Protein AF-A0A6A5YBT0-F1 (afdb_monomer_lite)

Sequence (169 aa):
MEYIDGEILGVVSWSERTSEQQHWIIQHATQTLYCIGKMQGHSPGPVGSDLVVYHFDTSLRKDKAGRLWIIDGTWAGFFLPGFETASLLHICVDDSKFDIVQCILCELHYQWALPLRVHVLAGALRLIIPMREKTKGDEFTARTARVNMFSKAFSLLLLYGMKELGRGT

Foldseek 3Di:
DDDFAFDFPLVDFPVRDDPVRLVVLLVQVLVVQVVQQPDWDPCQDPPDRAWTKDQQPFTWGQGPVRHIDGDDSVVIGTDHPCVNVLSLLPQDPPHSCVVSSVSNNVVNCVVVVPDPLSVVLSVLVVVVPPPPDDDPDPPVVVVVVVVVVSVVSVVVSVVVVVVVVVVPD

Radius of gyration: 17.54 Å; chains: 1; bounding box: 56×39×43 Å

pLDDT: mean 71.19, std 17.25, range [39.53, 95.38]

Structure (mmCIF, N/CA/C/O backbone):
data_AF-A0A6A5YBT0-F1
#
_entry.id   AF-A0A6A5YBT0-F1
#
loop_
_atom_site.group_PDB
_atom_site.id
_atom_site.type_symbol
_atom_site.label_atom_id
_atom_site.label_alt_id
_atom_site.label_comp_id
_atom_site.label_asym_id
_atom_site.label_entity_id
_atom_site.label_seq_id
_atom_site.pdbx_PDB_ins_code
_atom_site.Cartn_x
_atom_site.Cartn_y
_atom_site.Cartn_z
_atom_site.occupancy
_atom_site.B_iso_or_equiv
_atom_site.auth_seq_id
_atom_site.auth_comp_id
_atom_site.auth_asym_id
_atom_site.auth_atom_id
_atom_site.pdbx_PDB_model_num
ATOM 1 N N . MET A 1 1 ? -16.955 1.804 -15.326 1.00 77.81 1 MET A N 1
ATOM 2 C CA . MET A 1 1 ? -16.586 1.129 -14.064 1.00 77.81 1 MET A CA 1
ATOM 3 C C . MET A 1 1 ? -17.836 0.981 -13.227 1.00 77.81 1 MET A C 1
ATOM 5 O O . MET A 1 1 ? -18.652 1.897 -13.239 1.00 77.81 1 MET A O 1
ATOM 9 N N . GLU A 1 2 ? -17.987 -0.143 -12.534 1.00 86.31 2 GLU A N 1
ATOM 10 C CA . GLU A 1 2 ? -19.004 -0.279 -11.490 1.00 86.31 2 GLU A CA 1
ATOM 11 C C . GLU A 1 2 ? -18.613 0.568 -10.276 1.00 86.31 2 GLU A C 1
ATOM 13 O O . GLU A 1 2 ? -17.431 0.705 -9.951 1.00 86.31 2 GLU A O 1
ATOM 18 N N . TYR A 1 3 ? -19.602 1.173 -9.624 1.00 89.12 3 TYR A N 1
ATOM 19 C CA . TYR A 1 3 ? -19.376 1.937 -8.405 1.00 89.12 3 TYR A CA 1
ATOM 20 C C . TYR A 1 3 ? -19.156 0.982 -7.228 1.00 89.12 3 TYR A C 1
ATOM 22 O O . TYR A 1 3 ? -20.015 0.155 -6.928 1.00 89.12 3 TYR A O 1
ATOM 30 N N . ILE A 1 4 ? -18.023 1.120 -6.539 1.00 89.56 4 ILE A N 1
ATOM 31 C CA . ILE A 1 4 ? -17.727 0.351 -5.328 1.00 89.56 4 ILE A CA 1
ATOM 32 C C . ILE A 1 4 ? -18.260 1.132 -4.130 1.00 89.56 4 ILE A C 1
ATOM 34 O O . ILE A 1 4 ? -17.640 2.099 -3.690 1.00 89.56 4 ILE A O 1
ATOM 38 N N . ASP A 1 5 ? -19.402 0.723 -3.591 1.00 92.50 5 ASP A N 1
ATOM 39 C CA . ASP A 1 5 ? -19.973 1.315 -2.380 1.00 92.50 5 ASP A CA 1
ATOM 40 C C . ASP A 1 5 ? -19.194 0.878 -1.125 1.00 92.50 5 ASP A C 1
ATOM 42 O O . ASP A 1 5 ? -18.911 -0.309 -0.950 1.00 92.50 5 ASP A O 1
ATOM 46 N N . GLY A 1 6 ? -18.815 1.822 -0.257 1.00 90.31 6 GLY A N 1
ATOM 47 C CA . GLY A 1 6 ? -17.967 1.530 0.902 1.00 90.31 6 GLY A CA 1
ATOM 48 C C . GLY A 1 6 ? -17.327 2.737 1.590 1.00 90.31 6 GLY A C 1
ATOM 49 O O . GLY A 1 6 ? -17.419 3.872 1.122 1.00 90.31 6 GLY A O 1
ATOM 50 N N . GLU A 1 7 ? -16.636 2.464 2.696 1.00 90.19 7 GLU A N 1
ATOM 51 C CA . GLU A 1 7 ? -15.871 3.441 3.478 1.00 90.19 7 GLU A CA 1
ATOM 52 C C . GLU A 1 7 ? -14.483 3.643 2.859 1.00 90.19 7 GLU A C 1
ATOM 54 O O . GLU A 1 7 ? -13.736 2.685 2.640 1.00 90.19 7 GLU A O 1
ATOM 59 N N . ILE A 1 8 ? -14.110 4.897 2.600 1.00 88.81 8 ILE A N 1
ATOM 60 C CA . ILE A 1 8 ? -12.727 5.248 2.264 1.00 88.81 8 ILE A CA 1
ATOM 61 C C . ILE A 1 8 ? -11.906 5.187 3.551 1.00 88.81 8 ILE A C 1
ATOM 63 O O . ILE A 1 8 ? -12.188 5.915 4.501 1.00 88.81 8 ILE A O 1
ATOM 67 N N . LEU A 1 9 ? -10.855 4.366 3.575 1.00 85.00 9 LEU A N 1
ATOM 68 C CA . LEU A 1 9 ? -10.091 4.136 4.802 1.00 85.00 9 LEU A CA 1
ATOM 69 C C . LEU A 1 9 ? -9.348 5.380 5.310 1.00 85.00 9 LEU A C 1
ATOM 71 O O . LEU A 1 9 ? -9.021 5.431 6.490 1.00 85.00 9 LEU A O 1
ATOM 75 N N . GLY A 1 10 ? -9.128 6.383 4.456 1.00 81.56 10 GLY A N 1
ATOM 76 C CA . GLY A 1 10 ? -8.543 7.673 4.837 1.00 81.56 10 GLY A CA 1
ATOM 77 C C . GLY A 1 10 ? -9.484 8.625 5.588 1.00 81.56 10 GLY A C 1
ATOM 78 O O . GLY A 1 10 ? -9.039 9.699 5.974 1.00 81.56 10 GLY A O 1
ATOM 79 N N . VAL A 1 11 ? -10.765 8.275 5.775 1.00 85.44 11 VAL A N 1
ATOM 80 C CA . VAL A 1 11 ? -11.732 9.115 6.516 1.00 85.44 11 VAL A CA 1
ATOM 81 C C . VAL A 1 11 ? -11.576 8.962 8.030 1.00 85.44 11 VAL A C 1
ATOM 83 O O . VAL A 1 11 ? -11.708 9.942 8.753 1.00 85.44 11 VAL A O 1
ATOM 86 N N . VAL A 1 12 ? -11.285 7.748 8.504 1.00 85.94 12 VAL A N 1
ATOM 87 C CA . VAL A 1 12 ? -11.017 7.465 9.923 1.00 85.94 12 VAL A CA 1
ATOM 88 C C . VAL A 1 12 ? -9.511 7.457 10.138 1.00 85.94 12 VAL A C 1
ATOM 90 O O . VAL A 1 12 ? -8.791 6.770 9.404 1.00 85.94 12 VAL A O 1
ATOM 93 N N . SER A 1 13 ? -9.040 8.197 11.144 1.00 89.81 13 SER A N 1
ATOM 94 C CA . SER A 1 13 ? -7.611 8.282 11.451 1.00 89.81 13 SER A CA 1
ATOM 95 C C . SER A 1 13 ? -7.040 6.898 11.758 1.00 89.81 13 SER A C 1
ATOM 97 O O . SER A 1 13 ? -7.695 6.060 12.381 1.00 89.81 13 SER A O 1
ATOM 99 N N . TRP A 1 14 ? -5.788 6.651 11.368 1.00 90.56 14 TRP A N 1
ATOM 100 C CA . TRP A 1 14 ? -5.115 5.384 11.659 1.00 90.56 14 TRP A CA 1
ATOM 101 C C . TRP A 1 14 ? -5.071 5.076 13.163 1.00 90.56 14 TRP A C 1
ATOM 103 O O . TRP A 1 14 ? -5.288 3.931 13.564 1.00 90.56 14 TRP A O 1
ATOM 113 N N . SER A 1 15 ? -4.872 6.106 13.992 1.00 90.69 15 SER A N 1
ATOM 114 C CA . SER A 1 15 ? -4.825 6.011 15.458 1.00 90.69 15 SER A CA 1
ATOM 115 C C . SER A 1 15 ? -6.160 5.649 16.115 1.00 90.69 15 SER A C 1
ATOM 117 O O . SER A 1 15 ? -6.169 5.180 17.249 1.00 90.69 15 SER A O 1
ATOM 119 N N . GLU A 1 16 ? -7.281 5.850 15.420 1.00 92.94 16 GLU A N 1
ATOM 120 C CA . GLU A 1 16 ? -8.628 5.551 15.924 1.00 92.94 16 GLU A CA 1
ATOM 121 C C . GLU A 1 16 ? -9.057 4.108 15.621 1.00 92.94 16 GLU A C 1
ATOM 123 O O . GLU A 1 16 ? -10.083 3.638 16.114 1.00 92.94 16 GLU A O 1
ATOM 128 N N . ARG A 1 17 ? -8.282 3.386 14.802 1.00 92.62 17 ARG A N 1
ATOM 129 C CA . ARG A 1 17 ? -8.578 2.005 14.413 1.00 92.62 17 ARG A CA 1
ATOM 130 C C . ARG A 1 17 ? -8.109 1.026 15.483 1.00 92.62 17 ARG A C 1
ATOM 132 O O . ARG A 1 17 ? -7.045 1.189 16.077 1.00 92.62 17 ARG A O 1
ATOM 139 N N . THR A 1 18 ? -8.877 -0.041 15.693 1.00 95.38 18 THR A N 1
ATOM 140 C CA . THR A 1 18 ? -8.463 -1.121 16.601 1.00 95.38 18 THR A CA 1
ATOM 141 C C . THR A 1 18 ? -7.259 -1.869 16.026 1.00 95.38 18 THR A C 1
ATOM 143 O O . THR A 1 18 ? -7.079 -1.925 14.808 1.00 95.38 18 THR A O 1
ATOM 146 N N . SER A 1 19 ? -6.454 -2.510 16.877 1.00 94.44 19 SER A N 1
ATOM 147 C CA . SER A 1 19 ? -5.306 -3.307 16.414 1.00 94.44 19 SER A CA 1
ATOM 148 C C . SER A 1 19 ? -5.714 -4.419 15.440 1.00 94.44 19 SER A C 1
ATOM 150 O O . SER A 1 19 ? -4.988 -4.702 14.492 1.00 94.44 19 SER A O 1
ATOM 152 N N . GLU A 1 20 ? -6.899 -5.007 15.622 1.00 94.94 20 GLU A N 1
ATOM 153 C CA . GLU A 1 20 ? -7.460 -5.999 14.698 1.00 94.94 20 GLU A CA 1
ATOM 154 C C . GLU A 1 20 ? -7.760 -5.390 13.321 1.00 94.94 20 GLU A C 1
ATOM 156 O O . GLU A 1 20 ? -7.378 -5.950 12.294 1.00 94.94 20 GLU A O 1
ATOM 161 N N . GLN A 1 21 ? -8.385 -4.207 13.282 1.00 91.69 21 GLN A N 1
ATOM 162 C CA . GLN A 1 21 ? -8.649 -3.496 12.030 1.00 91.69 21 GLN A CA 1
ATOM 163 C C . GLN A 1 21 ? -7.350 -3.103 11.326 1.00 91.69 21 GLN A C 1
ATOM 165 O O . GLN A 1 21 ? -7.231 -3.300 10.119 1.00 91.69 21 GLN A O 1
ATOM 170 N N . GLN A 1 22 ? -6.380 -2.567 12.070 1.00 93.81 22 GLN A N 1
ATOM 171 C CA . GLN A 1 22 ? -5.072 -2.200 11.533 1.00 93.81 22 GLN A CA 1
ATOM 172 C C . GLN A 1 22 ? -4.376 -3.417 10.917 1.00 93.81 22 GLN A C 1
ATOM 174 O O . GLN A 1 22 ? -3.968 -3.369 9.757 1.00 93.81 22 GLN A O 1
ATOM 179 N N . HIS A 1 23 ? -4.312 -4.530 11.652 1.00 93.44 23 HIS A N 1
ATOM 180 C CA . HIS A 1 23 ? -3.707 -5.772 11.180 1.00 93.44 23 HIS A CA 1
ATOM 181 C C . HIS A 1 23 ? -4.389 -6.300 9.912 1.00 93.44 23 HIS A C 1
ATOM 183 O O . HIS A 1 23 ? -3.716 -6.607 8.927 1.00 93.44 23 HIS A O 1
ATOM 189 N N . TRP A 1 24 ? -5.725 -6.330 9.899 1.00 94.12 24 TRP A N 1
ATOM 190 C CA . TRP A 1 24 ? -6.501 -6.764 8.739 1.00 94.12 24 TRP A CA 1
ATOM 191 C C . TRP A 1 24 ? -6.219 -5.903 7.499 1.00 94.12 24 TRP A C 1
ATOM 193 O O . TRP A 1 24 ? -6.001 -6.449 6.414 1.00 94.12 24 TRP A O 1
ATOM 203 N N . ILE A 1 25 ? -6.172 -4.572 7.657 1.00 92.00 25 ILE A N 1
ATOM 204 C CA . ILE A 1 25 ? -5.864 -3.631 6.569 1.00 92.00 25 ILE A CA 1
ATOM 205 C C . ILE A 1 25 ? -4.453 -3.877 6.032 1.00 92.00 25 ILE A C 1
ATOM 207 O O . ILE A 1 25 ? -4.289 -3.982 4.818 1.00 92.00 25 ILE A O 1
ATOM 211 N N . ILE A 1 26 ? -3.453 -3.995 6.914 1.00 91.75 26 ILE A N 1
ATOM 212 C CA . ILE A 1 26 ? -2.053 -4.227 6.528 1.00 91.75 26 ILE A CA 1
ATOM 213 C C . ILE A 1 26 ? -1.944 -5.510 5.708 1.00 91.75 26 ILE A C 1
ATOM 215 O O . ILE A 1 26 ? -1.408 -5.478 4.605 1.00 91.75 26 ILE A O 1
ATOM 219 N N . GLN A 1 27 ? -2.501 -6.620 6.196 1.00 92.88 27 GLN A N 1
ATOM 220 C CA . GLN A 1 27 ? -2.431 -7.900 5.492 1.00 92.88 27 GLN A CA 1
ATOM 221 C C . GLN A 1 27 ? -3.068 -7.833 4.102 1.00 92.88 27 GLN A C 1
ATOM 223 O O . GLN A 1 27 ? -2.459 -8.260 3.122 1.00 92.88 27 GLN A O 1
ATOM 228 N N . HIS A 1 28 ? -4.272 -7.265 3.995 1.00 91.62 28 HIS A N 1
ATOM 229 C CA . HIS A 1 28 ? -4.978 -7.195 2.717 1.00 91.62 28 HIS A CA 1
ATOM 230 C C . HIS A 1 28 ? -4.304 -6.228 1.740 1.00 91.62 28 HIS A C 1
ATOM 232 O O . HIS A 1 28 ? -4.196 -6.542 0.553 1.00 91.62 28 HIS A O 1
ATOM 238 N N . ALA A 1 29 ? -3.819 -5.078 2.213 1.00 90.06 29 ALA A N 1
ATOM 239 C CA . ALA A 1 29 ? -3.095 -4.128 1.377 1.00 90.06 29 ALA A CA 1
ATOM 240 C C . ALA A 1 29 ? -1.787 -4.745 0.865 1.00 90.06 29 ALA A C 1
ATOM 242 O O . ALA A 1 29 ? -1.554 -4.759 -0.342 1.00 90.06 29 ALA A O 1
ATOM 243 N N . THR A 1 30 ? -0.989 -5.344 1.753 1.00 89.19 30 THR A N 1
ATOM 244 C CA . THR A 1 30 ? 0.260 -6.032 1.402 1.00 89.19 30 THR A CA 1
ATOM 245 C C . THR A 1 30 ? 0.027 -7.151 0.393 1.00 89.19 30 THR A C 1
ATOM 247 O O . THR A 1 30 ? 0.711 -7.209 -0.629 1.00 89.19 30 THR A O 1
ATOM 250 N N . GLN A 1 31 ? -0.976 -8.005 0.621 1.00 89.56 31 GLN A N 1
ATOM 251 C CA . GLN A 1 31 ? -1.316 -9.084 -0.305 1.00 89.56 31 GLN A CA 1
ATOM 252 C C . GLN A 1 31 ? -1.756 -8.545 -1.671 1.00 89.56 31 GLN A C 1
ATOM 254 O O . GLN A 1 31 ? -1.407 -9.112 -2.706 1.00 89.56 31 GLN A O 1
ATOM 259 N N . THR A 1 32 ? -2.505 -7.443 -1.699 1.00 87.75 32 THR A N 1
ATOM 260 C CA . THR A 1 32 ? -2.957 -6.844 -2.959 1.00 87.75 32 THR A CA 1
ATOM 261 C C . THR A 1 32 ? -1.784 -6.255 -3.740 1.00 87.75 32 THR A C 1
ATOM 263 O O . THR A 1 32 ? -1.655 -6.529 -4.932 1.00 87.75 32 THR A O 1
ATOM 266 N N . LEU A 1 33 ? -0.890 -5.517 -3.072 1.00 84.25 33 LEU A N 1
ATOM 267 C CA . LEU A 1 33 ? 0.335 -4.984 -3.680 1.00 84.25 33 LEU A CA 1
ATOM 268 C C . LEU A 1 33 ? 1.249 -6.110 -4.182 1.00 84.25 33 LEU A C 1
ATOM 270 O O . LEU A 1 33 ? 1.808 -6.012 -5.271 1.00 84.25 33 LEU A O 1
ATOM 274 N N . TYR A 1 34 ? 1.338 -7.223 -3.446 1.00 84.50 34 TYR A N 1
ATOM 275 C CA . TYR A 1 34 ? 2.037 -8.420 -3.915 1.00 84.50 34 TYR A CA 1
ATOM 276 C C . TYR A 1 34 ? 1.453 -8.944 -5.224 1.00 84.50 34 TYR A C 1
ATOM 278 O O . TYR A 1 34 ? 2.187 -9.157 -6.189 1.00 84.50 34 TYR A O 1
ATOM 286 N N . CYS A 1 35 ? 0.135 -9.144 -5.267 1.00 85.25 35 CYS A N 1
ATOM 287 C CA . CYS A 1 35 ? -0.542 -9.645 -6.456 1.00 85.25 35 CYS A CA 1
ATOM 288 C C . CYS A 1 35 ? -0.331 -8.708 -7.650 1.00 85.25 35 CYS A C 1
ATOM 290 O O . CYS A 1 35 ? 0.006 -9.189 -8.728 1.00 85.25 35 CYS A O 1
ATOM 292 N N . ILE A 1 36 ? -0.464 -7.392 -7.451 1.00 83.19 36 ILE A N 1
ATOM 293 C CA . ILE A 1 36 ? -0.223 -6.367 -8.478 1.00 83.19 36 ILE A CA 1
ATOM 294 C C . ILE A 1 36 ? 1.222 -6.435 -8.990 1.00 83.19 36 ILE A C 1
ATOM 296 O O . ILE A 1 36 ? 1.434 -6.563 -10.193 1.00 83.19 36 ILE A O 1
ATOM 300 N N . GLY A 1 37 ? 2.210 -6.479 -8.093 1.00 77.75 37 GLY A N 1
ATOM 301 C CA . GLY A 1 37 ? 3.626 -6.585 -8.458 1.00 77.75 37 GLY A CA 1
ATOM 302 C C . GLY A 1 37 ? 4.011 -7.908 -9.137 1.00 77.75 37 GLY A C 1
ATOM 303 O O . GLY A 1 37 ? 5.096 -8.015 -9.707 1.00 77.75 37 GLY A O 1
ATOM 304 N N . LYS A 1 38 ? 3.144 -8.927 -9.099 1.00 80.56 38 LYS A N 1
ATOM 305 C CA . LYS A 1 38 ? 3.293 -10.179 -9.860 1.00 80.56 38 LYS A CA 1
ATOM 306 C C . LYS A 1 38 ? 2.583 -10.152 -11.211 1.00 80.56 38 LYS A C 1
ATOM 308 O O . LYS A 1 38 ? 2.832 -11.043 -12.025 1.00 80.56 38 LYS A O 1
ATOM 313 N N . MET A 1 39 ? 1.734 -9.159 -11.476 1.00 79.69 39 MET A N 1
ATOM 314 C CA . MET A 1 39 ? 1.120 -8.986 -12.788 1.00 79.69 39 MET A CA 1
ATOM 315 C C . MET A 1 39 ? 2.191 -8.527 -13.778 1.00 79.69 39 MET A C 1
ATOM 317 O O . MET A 1 39 ? 2.644 -7.382 -13.758 1.00 79.69 39 MET A O 1
ATOM 321 N N . GLN A 1 40 ? 2.608 -9.450 -14.642 1.00 69.56 40 GLN A N 1
ATOM 322 C CA . GLN A 1 40 ? 3.517 -9.162 -15.744 1.00 69.56 40 GLN A CA 1
ATOM 323 C C . GLN A 1 40 ? 2.721 -8.716 -16.966 1.00 69.56 40 GLN A C 1
ATOM 325 O O . GLN A 1 40 ? 1.758 -9.369 -17.373 1.00 69.56 40 GLN A O 1
ATOM 330 N N . GLY A 1 41 ? 3.153 -7.625 -17.593 1.00 66.44 41 GLY A N 1
ATOM 331 C CA . GLY A 1 41 ? 2.653 -7.265 -18.913 1.00 66.44 41 GLY A CA 1
ATOM 332 C C . GLY A 1 41 ? 3.206 -8.237 -19.951 1.00 66.44 41 GLY A C 1
ATOM 333 O O . GLY A 1 41 ? 4.407 -8.261 -20.185 1.00 66.44 41 GLY A O 1
ATOM 334 N N . HIS A 1 42 ? 2.353 -9.020 -20.615 1.00 65.00 42 HIS A N 1
ATOM 335 C CA . HIS A 1 42 ? 2.781 -9.901 -21.720 1.00 65.00 42 HIS A CA 1
ATOM 336 C C . HIS A 1 42 ? 3.059 -9.141 -23.030 1.00 65.00 42 HIS A C 1
ATOM 338 O O . HIS A 1 42 ? 3.474 -9.721 -24.030 1.00 65.00 42 HIS A O 1
ATOM 344 N N . SER A 1 43 ? 2.824 -7.830 -23.049 1.00 65.38 43 SER A N 1
ATOM 345 C CA . SER A 1 43 ? 3.154 -6.933 -24.160 1.00 65.38 43 SER A CA 1
ATOM 346 C C . SER A 1 43 ? 3.475 -5.540 -23.608 1.00 65.38 43 SER A C 1
ATOM 348 O O . SER A 1 43 ? 2.678 -4.619 -23.776 1.00 65.38 43 SER A O 1
ATOM 350 N N . PRO A 1 44 ? 4.612 -5.363 -22.914 1.00 58.78 44 PRO A N 1
ATOM 351 C CA . PRO A 1 44 ? 4.925 -4.143 -22.158 1.00 58.78 44 PRO A CA 1
ATOM 352 C C . PRO A 1 44 ? 5.280 -2.928 -23.044 1.00 58.78 44 PRO A C 1
ATOM 354 O O . PRO A 1 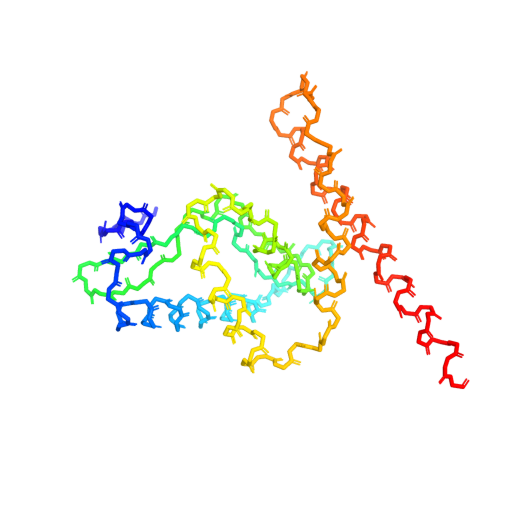44 ? 5.858 -1.949 -22.575 1.00 58.78 44 PRO A O 1
ATOM 357 N N . GLY A 1 45 ? 4.943 -2.958 -24.337 1.00 63.19 45 GLY A N 1
ATOM 358 C CA . GLY A 1 45 ? 5.371 -1.943 -25.293 1.00 63.19 45 GLY A CA 1
ATOM 359 C C . GLY A 1 45 ? 6.905 -1.892 -25.425 1.00 63.19 45 GLY A C 1
ATOM 360 O O . GLY A 1 45 ? 7.575 -2.898 -25.190 1.00 63.19 45 GLY A O 1
ATOM 361 N N . PRO A 1 46 ? 7.496 -0.745 -25.805 1.00 57.81 46 PRO A N 1
ATOM 362 C CA . PRO A 1 46 ? 8.926 -0.629 -26.126 1.00 57.81 46 PRO A CA 1
ATOM 363 C C . PRO A 1 46 ? 9.879 -0.753 -24.921 1.00 57.81 46 PRO A C 1
ATOM 365 O O . PRO A 1 46 ? 11.081 -0.563 -25.075 1.00 57.81 46 PRO A O 1
ATOM 368 N N . VAL A 1 47 ? 9.370 -1.028 -23.719 1.00 57.16 47 VAL A N 1
ATOM 369 C CA . VAL A 1 47 ? 10.081 -0.783 -22.453 1.00 57.16 47 VAL A CA 1
ATOM 370 C C . VAL A 1 47 ? 10.698 -2.061 -21.840 1.00 57.16 47 VAL A C 1
ATOM 372 O O . VAL A 1 47 ? 11.307 -2.006 -20.776 1.00 57.16 47 VAL A O 1
ATOM 375 N N . GLY A 1 48 ? 10.625 -3.200 -22.541 1.00 58.75 48 GLY A N 1
ATOM 376 C CA . GLY A 1 48 ? 11.262 -4.468 -22.145 1.00 58.75 48 GLY A CA 1
ATOM 377 C C . GLY A 1 48 ? 10.388 -5.375 -21.265 1.00 58.75 48 GLY A C 1
ATOM 378 O O . GLY A 1 48 ? 9.375 -4.944 -20.723 1.00 58.75 48 GLY A O 1
ATOM 379 N N . SER A 1 49 ? 10.766 -6.655 -21.153 1.00 61.94 49 SER A N 1
ATOM 380 C CA . SER A 1 49 ? 9.978 -7.747 -20.540 1.00 61.94 49 SER A CA 1
ATOM 381 C C . SER A 1 49 ? 9.867 -7.718 -19.014 1.00 61.94 49 SER A C 1
ATOM 383 O O . SER A 1 49 ? 9.125 -8.517 -18.448 1.00 61.94 49 SER A O 1
ATOM 385 N N . ASP A 1 50 ? 10.576 -6.809 -18.349 1.00 71.38 50 ASP A N 1
ATOM 386 C CA . ASP A 1 50 ? 10.808 -6.892 -16.902 1.00 71.38 50 ASP A CA 1
ATOM 387 C C . ASP A 1 50 ? 10.013 -5.841 -16.115 1.00 71.38 50 ASP A C 1
ATOM 389 O O . ASP A 1 50 ? 10.372 -5.488 -14.992 1.00 71.38 50 ASP A O 1
ATOM 393 N N . LEU A 1 51 ? 8.936 -5.313 -16.704 1.00 71.69 51 LEU A N 1
ATOM 394 C CA . LEU A 1 51 ? 8.053 -4.368 -16.030 1.00 71.69 51 LEU A CA 1
ATOM 395 C C . LEU A 1 51 ? 6.903 -5.067 -15.313 1.00 71.69 51 LEU A C 1
ATOM 397 O O . LEU A 1 51 ? 6.300 -6.014 -15.824 1.00 71.69 51 LEU A O 1
ATOM 401 N N . VAL A 1 52 ? 6.550 -4.524 -14.155 1.00 76.31 52 VAL A N 1
ATOM 402 C CA . VAL A 1 52 ? 5.394 -4.959 -13.372 1.00 76.31 52 VAL A CA 1
ATOM 403 C C . VAL A 1 52 ? 4.389 -3.820 -13.258 1.00 76.31 52 VAL A C 1
ATOM 405 O O . VAL A 1 52 ? 4.753 -2.641 -13.351 1.00 76.31 52 VAL A O 1
ATOM 408 N N . VAL A 1 53 ? 3.112 -4.176 -13.118 1.00 78.31 53 VAL A N 1
ATOM 409 C CA . VAL A 1 53 ? 2.042 -3.195 -12.914 1.00 78.31 53 VAL A CA 1
ATOM 410 C C . VAL A 1 53 ? 2.196 -2.575 -11.532 1.00 78.31 53 VAL A C 1
ATOM 412 O O . VAL A 1 53 ? 2.465 -3.275 -10.563 1.00 78.31 53 VAL A O 1
ATOM 415 N N . TYR A 1 54 ? 1.983 -1.268 -11.447 1.00 80.88 54 TYR A N 1
ATOM 416 C CA . TYR A 1 54 ? 1.936 -0.511 -10.206 1.00 80.88 54 TYR A CA 1
ATOM 417 C C . TYR A 1 54 ? 0.780 0.464 -10.222 1.00 80.88 54 TYR A C 1
ATOM 419 O O . TYR A 1 54 ? 0.417 0.941 -11.292 1.00 80.88 54 TYR A O 1
ATOM 427 N N . HIS A 1 55 ? 0.212 0.756 -9.052 1.00 76.31 55 HIS A N 1
ATOM 428 C CA . HIS A 1 55 ? -0.993 1.578 -8.957 1.00 76.31 55 HIS A CA 1
ATOM 429 C C . HIS A 1 55 ? -0.695 3.074 -8.812 1.00 76.31 55 HIS A C 1
ATOM 431 O O . HIS A 1 55 ? -1.356 3.866 -9.470 1.00 76.31 55 HIS A O 1
ATOM 437 N N . PHE A 1 56 ? 0.312 3.436 -8.003 1.00 68.25 56 PHE A N 1
ATOM 438 C CA . PHE A 1 56 ? 0.624 4.808 -7.563 1.00 68.25 56 PHE A CA 1
ATOM 439 C C . PHE A 1 56 ? -0.560 5.528 -6.895 1.00 68.25 56 PHE A C 1
ATOM 441 O O . PHE A 1 56 ? -1.673 5.540 -7.397 1.00 68.25 56 PHE A O 1
ATOM 448 N N . ASP A 1 57 ? -0.321 6.129 -5.729 1.00 72.94 57 ASP A N 1
ATOM 449 C CA . ASP A 1 57 ? -1.368 6.749 -4.898 1.00 72.94 57 ASP A CA 1
ATOM 450 C C . ASP A 1 57 ? -2.502 5.781 -4.520 1.00 72.94 57 ASP A C 1
ATOM 452 O O . ASP A 1 57 ? -3.639 5.836 -4.985 1.00 72.94 57 ASP A O 1
ATOM 456 N N . THR A 1 58 ? -2.158 4.832 -3.656 1.00 71.62 58 THR A N 1
ATOM 457 C CA . THR A 1 58 ? -3.068 3.790 -3.196 1.00 71.62 58 THR A CA 1
ATOM 458 C C . THR A 1 58 ? -4.132 4.400 -2.283 1.00 71.62 58 THR A C 1
ATOM 460 O O . THR A 1 58 ? -3.913 4.626 -1.090 1.00 71.62 58 THR A O 1
ATOM 463 N N . SER A 1 59 ? -5.308 4.680 -2.835 1.00 82.94 59 SER A N 1
ATOM 464 C CA . SER A 1 59 ? -6.498 4.953 -2.035 1.00 82.94 59 SER A CA 1
ATOM 465 C C . SER A 1 59 ? -7.183 3.628 -1.716 1.00 82.94 59 SER A C 1
ATOM 467 O O . SER A 1 59 ? -7.471 2.830 -2.604 1.00 82.94 59 SER A O 1
ATOM 469 N N . LEU A 1 60 ? -7.419 3.370 -0.430 1.00 87.81 60 LEU A N 1
ATOM 470 C CA . LEU A 1 60 ? -8.024 2.124 0.033 1.00 87.81 60 LEU A CA 1
ATOM 471 C C . LEU A 1 60 ? -9.495 2.342 0.393 1.00 87.81 60 LEU A C 1
ATOM 473 O O . LEU A 1 60 ? -9.839 3.294 1.101 1.00 87.81 60 LEU A O 1
ATOM 477 N N . ARG A 1 61 ? -10.364 1.438 -0.059 1.00 90.81 61 ARG A N 1
ATOM 478 C CA . ARG A 1 61 ? -11.796 1.427 0.260 1.00 90.81 61 ARG A CA 1
ATOM 479 C C . ARG A 1 61 ? -12.207 0.065 0.797 1.00 90.81 61 ARG A C 1
ATOM 481 O O . ARG A 1 61 ? -11.855 -0.953 0.214 1.00 90.81 61 ARG A O 1
ATOM 488 N N . LYS A 1 62 ? -12.982 0.040 1.878 1.00 91.69 62 LYS A N 1
ATOM 489 C CA . LYS A 1 62 ? -13.617 -1.177 2.389 1.00 91.69 62 LYS A CA 1
ATOM 490 C C . LYS A 1 62 ? -15.089 -1.173 2.006 1.00 91.69 62 LYS A C 1
ATOM 492 O O . LYS A 1 62 ? -15.812 -0.250 2.370 1.00 91.69 62 LYS A O 1
ATOM 497 N N . ASP A 1 63 ? -15.530 -2.177 1.257 1.00 92.25 63 ASP A N 1
ATOM 498 C CA . ASP A 1 63 ? -16.936 -2.272 0.862 1.00 92.25 63 ASP A CA 1
ATOM 499 C C . ASP A 1 63 ? -17.834 -2.827 1.981 1.00 92.25 63 ASP A C 1
ATOM 501 O O . ASP A 1 63 ? -17.367 -3.267 3.035 1.00 92.25 63 ASP A O 1
ATOM 505 N N . LYS A 1 64 ? -19.151 -2.824 1.744 1.00 91.69 64 LYS A N 1
ATOM 506 C CA . LYS A 1 64 ? -20.154 -3.356 2.686 1.00 91.69 64 LYS A CA 1
ATOM 507 C C . LYS A 1 64 ? -20.018 -4.857 2.963 1.00 91.69 64 LYS A C 1
ATOM 509 O O . LYS A 1 64 ? -20.487 -5.318 3.998 1.00 91.69 64 LYS A O 1
ATOM 514 N N . ALA A 1 65 ? -19.386 -5.610 2.063 1.00 91.94 65 ALA A N 1
ATOM 515 C CA . ALA A 1 65 ? -19.080 -7.027 2.258 1.00 91.94 65 ALA A CA 1
ATOM 516 C C . ALA A 1 65 ? -17.761 -7.237 3.026 1.00 91.94 65 ALA A C 1
ATOM 518 O O . ALA A 1 65 ? -17.359 -8.371 3.273 1.00 91.94 65 ALA A O 1
ATOM 519 N N . GLY A 1 66 ? -17.082 -6.151 3.404 1.00 87.38 66 GLY A N 1
ATOM 520 C CA . GLY A 1 66 ? -15.823 -6.179 4.126 1.00 87.38 66 GLY A CA 1
ATOM 521 C C . GLY A 1 66 ? -14.603 -6.425 3.246 1.00 87.38 66 GLY A C 1
ATOM 522 O O . GLY A 1 66 ? -13.541 -6.678 3.796 1.00 87.38 66 GLY A O 1
ATOM 523 N N . ARG A 1 67 ? -14.708 -6.342 1.916 1.00 90.25 67 ARG A N 1
ATOM 524 C CA . ARG A 1 67 ? -13.569 -6.511 1.001 1.00 90.25 67 ARG A CA 1
ATOM 525 C C . ARG A 1 67 ? -12.771 -5.216 0.895 1.00 90.25 67 ARG A C 1
ATOM 527 O O . ARG A 1 67 ? -13.353 -4.131 0.856 1.00 90.25 67 ARG A O 1
ATOM 534 N N . LEU A 1 68 ? -11.445 -5.341 0.826 1.00 90.56 68 LEU A N 1
ATOM 535 C CA . LEU A 1 68 ? -10.545 -4.220 0.574 1.00 90.56 68 LEU A CA 1
ATOM 536 C C . LEU A 1 68 ? -10.375 -4.015 -0.933 1.00 90.56 68 LEU A C 1
ATOM 538 O O . LEU A 1 68 ? -10.059 -4.949 -1.664 1.00 90.56 68 LEU A O 1
ATOM 542 N N . TRP A 1 69 ? -10.542 -2.777 -1.370 1.00 90.12 69 TRP A N 1
ATOM 543 C CA . TRP A 1 69 ? -10.366 -2.340 -2.742 1.00 90.12 69 TRP A CA 1
ATOM 544 C C . TRP A 1 69 ? -9.272 -1.287 -2.797 1.00 90.12 69 TRP A C 1
ATOM 546 O O . TRP A 1 69 ? -9.275 -0.337 -2.012 1.00 90.12 69 TRP A O 1
ATOM 556 N N . ILE A 1 70 ? -8.367 -1.443 -3.756 1.00 87.69 70 ILE A N 1
ATOM 557 C CA . ILE A 1 70 ? -7.501 -0.357 -4.195 1.00 87.69 70 ILE A CA 1
ATOM 558 C C . ILE A 1 70 ? -8.266 0.401 -5.281 1.00 87.69 70 ILE A C 1
ATOM 560 O O . ILE A 1 70 ? -8.747 -0.201 -6.242 1.00 87.69 70 ILE A O 1
ATOM 564 N N . ILE A 1 71 ? -8.428 1.705 -5.089 1.00 87.38 71 ILE A N 1
ATOM 565 C CA . ILE A 1 71 ? -9.147 2.594 -6.001 1.00 87.38 71 ILE A CA 1
ATOM 566 C C . ILE A 1 71 ? -8.236 3.736 -6.448 1.00 87.38 71 ILE A C 1
ATOM 568 O O . ILE A 1 71 ? -7.260 4.044 -5.771 1.00 87.38 71 ILE A O 1
ATOM 572 N N . ASP A 1 72 ? -8.638 4.396 -7.537 1.00 82.00 72 ASP A N 1
ATOM 573 C CA . ASP A 1 72 ? -7.922 5.501 -8.194 1.00 82.00 72 ASP A CA 1
ATOM 574 C C . ASP A 1 72 ? -6.655 5.091 -8.963 1.00 82.00 72 ASP A C 1
ATOM 576 O O . ASP A 1 72 ? -5.557 5.590 -8.737 1.00 82.00 72 ASP A O 1
ATOM 580 N N . GLY A 1 73 ? -6.813 4.189 -9.934 1.00 82.00 73 GLY A N 1
ATOM 581 C CA . GLY A 1 73 ? -5.721 3.744 -10.807 1.00 82.00 73 GLY A CA 1
ATOM 582 C C . GLY A 1 73 ? -5.291 4.770 -11.857 1.00 82.00 73 GLY A C 1
ATOM 583 O O . GLY A 1 73 ? -4.729 4.383 -12.877 1.00 82.00 73 GLY A O 1
ATOM 584 N N . THR A 1 74 ? -5.575 6.061 -11.658 1.00 83.06 74 THR A N 1
ATOM 585 C CA . THR A 1 74 ? -5.241 7.128 -12.616 1.00 83.06 74 THR A CA 1
ATOM 586 C C . THR A 1 74 ? -3.735 7.200 -12.881 1.00 83.06 74 THR A C 1
ATOM 588 O O . THR A 1 74 ? -3.311 7.569 -13.975 1.00 83.06 74 THR A O 1
ATOM 591 N N . TRP A 1 75 ? -2.930 6.807 -11.893 1.00 79.81 75 TRP A N 1
ATOM 592 C CA . TRP A 1 75 ? -1.469 6.787 -11.965 1.00 79.81 75 TRP A CA 1
ATOM 593 C C . TRP A 1 75 ? -0.892 5.391 -12.190 1.00 79.81 75 TRP A C 1
ATOM 595 O O . TRP A 1 75 ? 0.330 5.217 -12.160 1.00 79.81 75 TRP A O 1
ATOM 605 N N . ALA A 1 76 ? -1.754 4.406 -12.439 1.00 84.88 76 ALA A N 1
ATOM 606 C CA . ALA A 1 76 ? -1.309 3.045 -12.613 1.00 84.88 76 ALA A CA 1
ATOM 607 C C . ALA A 1 76 ? -0.551 2.882 -13.937 1.00 84.88 76 ALA A C 1
ATOM 609 O O . ALA A 1 76 ? -0.902 3.472 -14.960 1.00 84.88 76 ALA A O 1
ATOM 610 N N . GLY A 1 77 ? 0.492 2.058 -13.935 1.00 83.69 77 GLY A N 1
ATOM 611 C CA . GLY A 1 77 ? 1.329 1.840 -15.111 1.00 83.69 77 GLY A CA 1
ATOM 612 C C . GLY A 1 77 ? 2.356 0.733 -14.918 1.00 83.69 77 GLY A C 1
ATOM 613 O O . GLY A 1 77 ? 2.382 0.064 -13.889 1.00 83.69 77 GLY A O 1
ATOM 614 N N . PHE A 1 78 ? 3.207 0.542 -15.921 1.00 82.19 78 PHE A N 1
ATOM 615 C CA . PHE A 1 78 ? 4.277 -0.453 -15.905 1.00 82.19 78 PHE A CA 1
ATOM 616 C C . PHE A 1 78 ? 5.602 0.197 -15.501 1.00 82.19 78 PHE A C 1
ATOM 618 O O . PHE A 1 78 ? 6.046 1.139 -16.158 1.00 82.19 78 PHE A O 1
ATOM 625 N N . PHE A 1 79 ? 6.247 -0.302 -14.443 1.00 79.88 79 PHE A N 1
ATOM 626 C CA . PHE A 1 79 ? 7.541 0.219 -13.985 1.00 79.88 79 PHE A CA 1
ATOM 627 C C . PHE A 1 79 ? 8.486 -0.904 -13.549 1.00 79.88 79 PHE A C 1
ATOM 629 O O . PHE A 1 79 ? 8.111 -2.074 -13.473 1.00 79.88 79 PHE A O 1
ATOM 636 N N . LEU A 1 80 ? 9.740 -0.531 -13.281 1.00 77.00 80 LEU A N 1
ATOM 637 C CA . LEU A 1 80 ? 10.769 -1.457 -12.817 1.00 77.00 80 LEU A CA 1
ATOM 638 C C . LEU A 1 80 ? 10.456 -1.999 -11.412 1.00 77.00 80 LEU A C 1
ATOM 640 O O . LEU A 1 80 ? 9.968 -1.240 -10.566 1.00 77.00 80 LEU A O 1
ATOM 644 N N . PRO A 1 81 ? 10.820 -3.260 -11.118 1.00 73.19 81 PRO A N 1
ATOM 645 C CA . PRO A 1 81 ? 10.706 -3.830 -9.785 1.00 73.19 81 PRO A CA 1
ATOM 646 C C . PRO A 1 81 ? 11.311 -2.921 -8.704 1.00 73.19 81 PRO A C 1
ATOM 648 O O . PRO A 1 81 ? 12.445 -2.457 -8.817 1.00 73.19 81 PRO A O 1
ATOM 651 N N . GLY A 1 82 ? 10.548 -2.674 -7.638 1.00 73.69 82 GLY A N 1
ATOM 652 C CA . GLY A 1 82 ? 10.955 -1.850 -6.493 1.00 73.69 82 GLY A CA 1
ATOM 653 C C . GLY A 1 82 ? 10.506 -0.389 -6.560 1.00 73.69 82 GLY A C 1
ATOM 654 O O . GLY A 1 82 ? 10.626 0.320 -5.558 1.00 73.69 82 GLY A O 1
ATOM 655 N N . PHE A 1 83 ? 9.936 0.061 -7.684 1.00 76.81 83 PHE A N 1
ATOM 656 C CA . PHE A 1 83 ? 9.425 1.429 -7.793 1.00 76.81 83 PHE A CA 1
ATOM 657 C C . PHE A 1 83 ? 8.271 1.689 -6.816 1.00 76.81 83 PHE A C 1
ATOM 659 O O . PHE A 1 83 ? 8.213 2.750 -6.203 1.00 76.81 83 PHE A O 1
ATOM 666 N N . GLU A 1 84 ? 7.395 0.710 -6.588 1.00 73.88 84 GLU A N 1
ATOM 667 C CA . GLU A 1 84 ? 6.286 0.867 -5.641 1.00 73.88 84 GLU A CA 1
ATOM 668 C C . GLU A 1 84 ? 6.754 1.036 -4.199 1.00 73.88 84 GLU A C 1
ATOM 670 O O . GLU A 1 84 ? 6.312 1.965 -3.526 1.00 73.88 84 GLU A O 1
ATOM 675 N N . THR A 1 85 ? 7.731 0.244 -3.752 1.00 75.44 85 THR A N 1
ATOM 676 C CA . THR A 1 85 ? 8.371 0.446 -2.446 1.00 75.44 85 THR A CA 1
ATOM 677 C C . THR A 1 85 ? 8.969 1.848 -2.337 1.00 75.44 85 THR A C 1
ATOM 679 O O . THR A 1 85 ? 8.788 2.519 -1.326 1.00 75.44 85 THR A O 1
ATOM 682 N N . ALA A 1 86 ? 9.635 2.326 -3.390 1.00 75.75 86 ALA A N 1
ATOM 683 C CA . ALA A 1 86 ? 10.205 3.667 -3.420 1.00 75.75 86 ALA A CA 1
ATOM 684 C C . ALA A 1 86 ? 9.123 4.769 -3.398 1.00 75.75 86 ALA A C 1
ATOM 686 O O . ALA A 1 86 ? 9.317 5.802 -2.760 1.00 75.75 86 ALA A O 1
ATOM 687 N N . SER A 1 87 ? 7.973 4.534 -4.038 1.00 76.56 87 SER A N 1
ATOM 688 C CA . SER A 1 87 ? 6.824 5.446 -4.026 1.00 76.56 87 SER A CA 1
ATOM 689 C C . SER A 1 87 ? 6.168 5.532 -2.644 1.00 76.56 87 SER A C 1
ATOM 691 O O . SER A 1 87 ? 5.916 6.630 -2.155 1.00 76.56 87 SER A O 1
ATOM 693 N N . LEU A 1 88 ? 6.000 4.395 -1.962 1.00 77.06 88 LEU A N 1
ATOM 694 C CA . LEU A 1 88 ? 5.513 4.322 -0.583 1.00 77.06 88 LEU A CA 1
ATOM 695 C C . LEU A 1 88 ? 6.475 5.023 0.389 1.00 77.06 88 LEU A C 1
ATOM 697 O O . LEU A 1 88 ? 6.042 5.767 1.262 1.00 77.06 88 LEU A O 1
ATOM 701 N N . LEU A 1 89 ? 7.788 4.870 0.201 1.00 76.50 89 LEU A N 1
ATOM 702 C CA . LEU A 1 89 ? 8.806 5.571 0.996 1.00 76.50 89 LEU A CA 1
ATOM 703 C C . LEU A 1 89 ? 8.812 7.094 0.801 1.00 76.50 89 LEU A C 1
ATOM 705 O O . LEU A 1 89 ? 9.360 7.808 1.640 1.00 76.50 89 LEU A O 1
ATOM 709 N N . HIS A 1 90 ? 8.240 7.592 -0.296 1.00 74.00 90 HIS A N 1
ATOM 710 C CA . HIS A 1 90 ? 8.156 9.022 -0.586 1.00 74.00 90 HIS A CA 1
ATOM 711 C C . HIS A 1 90 ? 6.971 9.702 0.129 1.00 74.00 90 HIS A C 1
ATOM 713 O O . HIS A 1 90 ? 6.846 10.929 0.092 1.00 74.00 90 HIS A O 1
ATOM 719 N N . ILE A 1 91 ? 6.094 8.941 0.790 1.00 76.19 91 ILE A N 1
ATOM 720 C CA . ILE A 1 91 ? 4.998 9.514 1.576 1.00 76.19 91 ILE A CA 1
ATOM 721 C C . ILE A 1 91 ? 5.593 10.294 2.757 1.00 76.19 91 ILE A C 1
ATOM 723 O O . ILE A 1 91 ? 6.442 9.795 3.498 1.00 76.19 91 ILE A O 1
ATOM 727 N N . CYS A 1 92 ? 5.197 11.564 2.870 1.00 72.75 92 CYS A N 1
ATOM 728 C CA . CYS A 1 92 ? 5.754 12.500 3.845 1.00 72.75 92 CYS A CA 1
ATOM 729 C C . CYS A 1 92 ? 5.357 12.096 5.268 1.00 72.75 92 CYS A C 1
ATOM 731 O O . CYS A 1 92 ? 4.266 11.578 5.466 1.00 72.75 92 CYS A O 1
ATOM 733 N N . VAL A 1 93 ? 6.199 12.404 6.260 1.00 74.94 93 VAL A N 1
ATOM 734 C CA . VAL A 1 93 ? 5.877 12.186 7.687 1.00 74.94 93 VAL A CA 1
ATOM 735 C C . VAL A 1 93 ? 4.612 12.946 8.103 1.00 74.94 93 VAL A C 1
ATOM 737 O O . VAL A 1 93 ? 3.864 12.475 8.948 1.00 74.94 93 VAL A O 1
ATOM 740 N N . ASP A 1 94 ? 4.350 14.089 7.467 1.00 77.44 94 ASP A N 1
ATOM 741 C CA . ASP A 1 94 ? 3.156 14.904 7.720 1.00 77.44 94 ASP A CA 1
ATOM 742 C C . ASP A 1 94 ? 1.906 14.416 6.958 1.00 77.44 94 ASP A C 1
ATOM 744 O O . ASP A 1 94 ? 0.841 15.024 7.063 1.00 77.44 94 ASP A O 1
ATOM 748 N N . ASP A 1 95 ? 2.025 13.370 6.134 1.00 82.25 95 ASP A N 1
ATOM 749 C CA . ASP A 1 95 ? 0.895 12.805 5.396 1.00 82.25 95 ASP A CA 1
ATOM 750 C C . ASP A 1 95 ? 0.053 11.918 6.322 1.00 82.25 95 ASP A C 1
ATOM 752 O O . ASP A 1 95 ? 0.585 11.086 7.057 1.00 82.25 95 ASP A O 1
ATOM 756 N N . SER A 1 96 ? -1.274 12.037 6.263 1.00 82.38 96 SER A N 1
ATOM 757 C CA . SER A 1 96 ? -2.175 11.221 7.089 1.00 82.38 96 SER A CA 1
ATOM 758 C C . SER A 1 96 ? -2.087 9.721 6.783 1.00 82.38 96 SER A C 1
ATOM 760 O O . SER A 1 96 ? -2.502 8.899 7.600 1.00 82.38 96 SER A O 1
ATOM 762 N N . LYS A 1 97 ? -1.529 9.346 5.626 1.00 84.12 97 LYS A N 1
ATOM 763 C CA . LYS A 1 97 ? -1.262 7.958 5.235 1.00 84.12 97 LYS A CA 1
ATOM 764 C C . LYS A 1 97 ? 0.087 7.439 5.755 1.00 84.12 97 LYS A C 1
ATOM 766 O O . LYS A 1 97 ? 0.384 6.265 5.539 1.00 84.12 97 LYS A O 1
ATOM 771 N N . PHE A 1 98 ? 0.919 8.258 6.404 1.00 85.25 98 PHE A N 1
ATOM 772 C CA . PHE A 1 98 ? 2.289 7.870 6.753 1.00 85.25 98 PHE A CA 1
ATOM 773 C C . PHE A 1 98 ? 2.349 6.596 7.605 1.00 85.25 98 PHE A C 1
ATOM 775 O O . PHE A 1 98 ? 3.047 5.653 7.238 1.00 85.25 98 PHE A O 1
ATOM 782 N N . ASP A 1 99 ? 1.574 6.522 8.689 1.00 86.75 99 ASP A N 1
ATOM 783 C CA . ASP A 1 99 ? 1.636 5.394 9.627 1.00 86.75 99 ASP A CA 1
ATOM 784 C C . ASP A 1 99 ? 1.221 4.066 8.984 1.00 86.75 99 ASP A C 1
ATOM 786 O O . ASP A 1 99 ? 1.935 3.066 9.084 1.00 86.75 99 ASP A O 1
ATOM 790 N N . ILE A 1 100 ? 0.099 4.057 8.258 1.00 88.56 100 ILE A N 1
ATOM 791 C CA . ILE A 1 100 ? -0.372 2.863 7.542 1.00 88.56 100 ILE A CA 1
ATOM 792 C C . ILE A 1 100 ? 0.653 2.410 6.495 1.00 88.56 100 ILE A C 1
ATOM 794 O O . ILE A 1 100 ? 0.913 1.215 6.354 1.00 88.56 100 ILE A O 1
ATOM 798 N N . VAL A 1 101 ? 1.281 3.354 5.794 1.00 85.75 101 VAL A N 1
ATOM 799 C CA . VAL A 1 101 ? 2.307 3.065 4.789 1.00 85.75 101 VAL A CA 1
ATOM 800 C C . VAL A 1 101 ? 3.559 2.480 5.430 1.00 85.75 101 VAL A C 1
ATOM 802 O O . VAL A 1 101 ? 4.098 1.510 4.901 1.00 85.75 101 VAL A O 1
ATOM 805 N N . GLN A 1 102 ? 4.004 3.005 6.575 1.00 85.81 102 GLN A N 1
ATOM 806 C CA . GLN A 1 102 ? 5.122 2.421 7.319 1.00 85.81 102 GLN A CA 1
ATOM 807 C C . GLN A 1 102 ? 4.809 0.985 7.749 1.00 85.81 102 GLN A C 1
ATOM 809 O O . GLN A 1 102 ? 5.646 0.103 7.574 1.00 85.81 102 GLN A O 1
ATOM 814 N N . CYS A 1 103 ? 3.595 0.712 8.234 1.00 88.62 103 CYS A N 1
ATOM 815 C CA . CYS A 1 103 ? 3.192 -0.646 8.592 1.00 88.62 103 CYS A CA 1
ATOM 816 C C . CYS A 1 103 ? 3.184 -1.599 7.385 1.00 88.62 103 CYS A C 1
ATOM 818 O O . CYS A 1 103 ? 3.696 -2.714 7.486 1.00 88.62 103 CYS A O 1
ATOM 820 N N . ILE A 1 104 ? 2.656 -1.161 6.237 1.00 86.88 104 ILE A N 1
ATOM 821 C CA . ILE A 1 104 ? 2.674 -1.940 4.989 1.00 86.88 104 ILE A CA 1
ATOM 822 C C . ILE A 1 104 ? 4.115 -2.197 4.535 1.00 86.88 104 ILE A C 1
ATOM 824 O O . ILE A 1 104 ? 4.455 -3.319 4.176 1.00 86.88 104 ILE A O 1
ATOM 828 N N . LEU A 1 105 ? 4.987 -1.187 4.585 1.00 84.31 105 LEU A N 1
ATOM 829 C CA . LEU A 1 105 ? 6.401 -1.327 4.234 1.00 84.31 105 LEU A CA 1
ATOM 830 C C . LEU A 1 105 ? 7.132 -2.318 5.145 1.00 84.31 105 LEU A C 1
ATOM 832 O O . LEU A 1 105 ? 7.913 -3.129 4.647 1.00 84.31 105 LEU A O 1
ATOM 836 N N . CYS A 1 106 ? 6.866 -2.283 6.452 1.00 84.94 106 CYS A N 1
ATOM 837 C CA . CYS A 1 106 ? 7.401 -3.254 7.405 1.00 84.94 106 CYS A CA 1
ATOM 838 C C . CYS A 1 106 ? 6.964 -4.682 7.055 1.00 84.94 106 CYS A C 1
ATOM 840 O O . CYS A 1 106 ? 7.804 -5.582 7.001 1.00 84.94 106 CYS A O 1
ATOM 842 N N . GLU A 1 107 ? 5.678 -4.883 6.758 1.00 85.94 107 GLU A N 1
ATOM 843 C CA . GLU A 1 107 ? 5.140 -6.195 6.389 1.00 85.94 107 GLU A CA 1
ATOM 844 C C . GLU A 1 107 ? 5.714 -6.688 5.050 1.00 85.94 107 GLU A C 1
ATOM 846 O O . GLU A 1 107 ? 6.157 -7.829 4.945 1.00 85.94 107 GLU A O 1
ATOM 851 N N . LEU A 1 108 ? 5.793 -5.817 4.039 1.00 81.00 108 LEU A N 1
ATOM 852 C CA . LEU A 1 108 ? 6.425 -6.114 2.750 1.00 81.00 108 LEU A CA 1
ATOM 853 C C . LEU A 1 108 ? 7.895 -6.513 2.921 1.00 81.00 108 LEU A C 1
ATOM 855 O O . LEU A 1 108 ? 8.364 -7.452 2.280 1.00 81.00 108 LEU A O 1
ATOM 859 N N . HIS A 1 109 ? 8.632 -5.819 3.791 1.00 77.81 109 HIS A N 1
ATOM 860 C CA . HIS A 1 109 ? 10.031 -6.135 4.067 1.00 77.81 109 HIS A CA 1
ATOM 861 C C . HIS A 1 109 ? 10.181 -7.509 4.727 1.00 77.81 109 HIS A C 1
ATOM 863 O O . HIS A 1 109 ? 11.038 -8.293 4.314 1.00 77.81 109 HIS A O 1
ATOM 869 N N . TYR A 1 110 ? 9.320 -7.808 5.705 1.00 77.00 110 TYR A N 1
ATOM 870 C CA . TYR A 1 110 ? 9.294 -9.094 6.392 1.00 77.00 110 TYR A CA 1
ATOM 871 C C . TYR A 1 110 ? 8.946 -10.244 5.439 1.00 77.00 110 TYR A C 1
ATOM 873 O O . TYR A 1 110 ? 9.668 -11.238 5.379 1.00 77.00 110 TYR A O 1
ATOM 881 N N . GLN A 1 111 ? 7.881 -10.098 4.647 1.00 73.56 111 GLN A N 1
ATOM 882 C CA . GLN A 1 111 ? 7.391 -11.163 3.773 1.00 73.56 111 GLN A CA 1
ATOM 883 C C . GLN A 1 111 ? 8.284 -11.406 2.552 1.00 73.56 111 GLN A C 1
ATOM 885 O O . GLN A 1 111 ? 8.382 -12.538 2.082 1.00 73.56 111 GLN A O 1
ATOM 890 N N . TRP A 1 112 ? 8.895 -10.363 1.983 1.00 67.38 112 TRP A N 1
ATOM 891 C CA . TRP A 1 112 ? 9.577 -10.483 0.686 1.00 67.38 112 TRP A CA 1
ATOM 892 C C . TRP A 1 112 ? 11.090 -10.639 0.809 1.00 67.38 112 TRP A C 1
ATOM 894 O O . TRP A 1 112 ? 11.768 -10.682 -0.218 1.00 67.38 112 TRP A O 1
ATOM 904 N N . ALA A 1 113 ? 11.619 -10.701 2.041 1.00 62.34 113 ALA A N 1
ATOM 905 C CA . ALA A 1 113 ? 13.054 -10.745 2.324 1.00 62.34 113 ALA A CA 1
ATOM 906 C C . ALA A 1 113 ? 13.834 -9.733 1.467 1.00 62.34 113 ALA A C 1
ATOM 908 O O . ALA A 1 113 ? 14.932 -10.023 0.982 1.00 62.34 113 ALA A O 1
ATOM 909 N N . LEU A 1 114 ? 13.232 -8.558 1.221 1.00 57.78 114 LEU A N 1
ATOM 910 C CA . LEU A 1 114 ? 13.835 -7.522 0.395 1.00 57.78 114 LEU A CA 1
ATOM 911 C C . LEU A 1 114 ? 15.181 -7.194 1.039 1.00 57.78 114 LEU A C 1
ATOM 913 O O . LEU A 1 114 ? 15.196 -6.748 2.187 1.00 57.78 114 LEU A O 1
ATOM 917 N N . PRO A 1 115 ? 16.318 -7.426 0.363 1.00 53.66 115 PRO A N 1
ATOM 918 C CA . PRO A 1 115 ? 17.604 -7.187 0.986 1.00 53.66 115 PRO A CA 1
ATOM 919 C C . PRO A 1 115 ? 17.678 -5.723 1.431 1.00 53.66 115 PRO A C 1
ATOM 921 O O . PRO A 1 115 ? 17.127 -4.837 0.772 1.00 53.66 115 PRO A O 1
ATOM 924 N N . LEU A 1 116 ? 18.402 -5.479 2.529 1.00 47.09 116 LEU A N 1
ATOM 925 C CA . LEU A 1 116 ? 18.683 -4.200 3.215 1.00 47.09 116 LEU A CA 1
ATOM 926 C C . LEU A 1 116 ? 18.933 -2.971 2.296 1.00 47.09 116 LEU A C 1
ATOM 928 O O . LEU A 1 116 ? 18.880 -1.825 2.733 1.00 47.09 116 LEU A O 1
ATOM 932 N N . ARG A 1 117 ? 19.172 -3.203 1.002 1.00 51.44 117 ARG A N 1
ATOM 933 C CA . ARG A 1 117 ? 19.308 -2.243 -0.101 1.00 51.44 117 ARG A CA 1
ATOM 934 C C . ARG A 1 117 ? 18.152 -1.235 -0.204 1.00 51.44 117 ARG A C 1
ATOM 936 O O . ARG A 1 117 ? 18.395 -0.102 -0.607 1.00 51.44 117 ARG A O 1
ATOM 943 N N . VAL A 1 118 ? 16.933 -1.588 0.216 1.00 53.31 118 VAL A N 1
ATOM 944 C CA . VAL A 1 118 ? 15.790 -0.649 0.244 1.00 53.31 118 VAL A CA 1
ATOM 945 C C . VAL A 1 118 ? 15.984 0.471 1.277 1.00 53.31 118 VAL A C 1
ATOM 947 O O . VAL A 1 118 ? 15.621 1.612 1.007 1.00 53.31 118 VAL A O 1
ATOM 950 N N . HIS A 1 119 ? 16.628 0.198 2.418 1.00 48.50 119 HIS A N 1
ATOM 951 C CA . HIS A 1 119 ? 16.912 1.224 3.432 1.00 48.50 119 HIS A CA 1
ATOM 952 C C . HIS A 1 119 ? 17.965 2.235 2.953 1.00 48.50 119 HIS A C 1
ATOM 954 O O . HIS A 1 119 ? 17.848 3.427 3.233 1.00 48.50 119 HIS A O 1
ATOM 960 N N . VAL A 1 120 ? 18.958 1.783 2.179 1.00 50.81 120 VAL A N 1
ATOM 961 C CA . VAL A 1 120 ? 19.963 2.663 1.552 1.00 50.81 120 VAL A CA 1
ATOM 962 C C . VAL A 1 120 ? 19.303 3.584 0.520 1.00 50.81 120 VAL A C 1
ATOM 964 O O . VAL A 1 120 ? 19.588 4.779 0.480 1.00 50.81 120 VAL A O 1
ATOM 967 N N . LEU A 1 121 ? 18.356 3.051 -0.257 1.00 51.16 121 LEU A N 1
ATOM 968 C CA . LEU A 1 121 ? 17.536 3.820 -1.193 1.00 51.16 121 LEU A CA 1
ATOM 969 C C . LEU A 1 121 ? 16.622 4.826 -0.478 1.00 51.16 121 LEU A C 1
ATOM 971 O O . LEU A 1 121 ? 16.606 5.989 -0.865 1.00 51.16 121 LEU A O 1
ATOM 975 N N . ALA A 1 122 ? 15.934 4.423 0.594 1.00 52.66 122 ALA A N 1
ATOM 976 C CA . ALA A 1 122 ? 15.094 5.300 1.416 1.00 52.66 122 ALA A CA 1
ATOM 977 C C . ALA A 1 122 ? 15.890 6.450 2.062 1.00 52.66 122 ALA A C 1
ATOM 979 O O . ALA A 1 122 ? 15.434 7.595 2.098 1.00 52.66 122 ALA A O 1
ATOM 980 N N . GLY A 1 123 ? 17.098 6.156 2.552 1.00 49.09 123 GLY A N 1
ATOM 981 C CA . GLY A 1 123 ? 18.016 7.148 3.110 1.00 49.09 123 GLY A CA 1
ATOM 982 C C . GLY A 1 123 ? 18.517 8.141 2.060 1.00 49.09 123 GLY A C 1
ATOM 983 O O . GLY A 1 123 ? 18.511 9.345 2.305 1.00 49.09 123 GLY A O 1
ATOM 984 N N . ALA A 1 124 ? 18.879 7.663 0.866 1.00 51.19 124 ALA A N 1
ATOM 985 C CA . ALA A 1 124 ? 19.299 8.524 -0.240 1.00 51.19 124 ALA A CA 1
ATOM 986 C C . ALA A 1 124 ? 18.147 9.391 -0.775 1.00 51.19 124 ALA A C 1
ATOM 988 O O . ALA A 1 124 ? 18.344 10.566 -1.073 1.00 51.19 124 ALA A O 1
ATOM 989 N N . LEU A 1 125 ? 16.929 8.844 -0.812 1.00 47.66 125 LEU A N 1
ATOM 990 C CA . LEU A 1 125 ? 15.698 9.576 -1.100 1.00 47.66 125 LEU A CA 1
ATOM 991 C C . LEU A 1 125 ? 15.484 10.740 -0.124 1.00 47.66 125 LEU A C 1
ATOM 993 O O . LEU A 1 125 ? 15.208 11.851 -0.565 1.00 47.66 125 LEU A O 1
ATOM 997 N N . ARG A 1 126 ? 15.645 10.500 1.190 1.00 46.47 126 ARG A N 1
ATOM 998 C CA . ARG A 1 126 ? 15.489 11.523 2.243 1.00 46.47 126 ARG A CA 1
ATOM 999 C C . ARG A 1 126 ? 16.463 12.691 2.098 1.00 46.47 126 ARG A C 1
ATOM 1001 O O . ARG A 1 126 ? 16.114 13.812 2.453 1.00 46.47 126 ARG A O 1
ATOM 1008 N N . LEU A 1 127 ? 17.649 12.453 1.541 1.00 43.12 127 LEU A N 1
ATOM 1009 C CA . LEU A 1 127 ? 18.655 13.491 1.292 1.00 43.12 127 LEU A CA 1
ATOM 1010 C C . LEU A 1 127 ? 18.335 14.370 0.069 1.00 43.12 127 LEU A C 1
ATOM 1012 O O . LEU A 1 127 ? 18.877 15.465 -0.047 1.00 43.12 127 LEU A O 1
ATOM 1016 N N . ILE A 1 128 ? 17.431 13.935 -0.815 1.00 44.09 128 ILE A N 1
ATOM 1017 C CA . ILE A 1 128 ? 16.982 14.696 -1.997 1.00 44.09 128 ILE A CA 1
ATOM 1018 C C . ILE A 1 128 ? 15.790 15.624 -1.651 1.00 44.09 128 ILE A C 1
ATOM 1020 O O . ILE A 1 128 ? 15.436 16.510 -2.428 1.00 44.09 128 ILE A O 1
ATOM 1024 N N . ILE A 1 129 ? 15.204 15.491 -0.451 1.00 43.69 129 ILE A N 1
ATOM 1025 C CA . ILE A 1 129 ? 13.969 16.176 -0.025 1.00 43.69 129 ILE A CA 1
ATOM 1026 C C . ILE A 1 129 ? 14.056 17.714 0.149 1.00 43.69 129 ILE A C 1
ATOM 1028 O O . ILE A 1 129 ? 12.992 18.338 0.060 1.00 43.69 129 ILE A O 1
ATOM 1032 N N . PRO A 1 130 ? 15.198 18.425 0.306 1.00 39.53 130 PRO A N 1
ATOM 1033 C CA . PRO A 1 130 ? 15.143 19.875 0.467 1.00 39.53 130 PRO A CA 1
ATOM 1034 C C . PRO A 1 130 ? 15.082 20.580 -0.899 1.00 39.53 130 PRO A C 1
ATOM 1036 O O . PRO A 1 130 ? 15.923 21.405 -1.219 1.00 39.53 130 PRO A O 1
ATOM 1039 N N . MET A 1 131 ? 14.088 20.261 -1.730 1.00 39.97 131 MET A N 1
ATOM 1040 C CA . MET A 1 131 ? 13.789 20.988 -2.973 1.00 39.97 131 MET A CA 1
ATOM 1041 C C . MET A 1 131 ? 12.284 21.260 -3.055 1.00 39.97 131 MET A C 1
ATOM 1043 O O . MET A 1 131 ? 11.612 21.011 -4.054 1.00 39.97 131 MET A O 1
ATOM 1047 N N . ARG A 1 132 ? 11.734 21.788 -1.957 1.00 42.84 132 ARG A N 1
ATOM 1048 C CA . ARG A 1 132 ? 10.385 22.361 -1.891 1.00 42.84 132 ARG A CA 1
ATOM 1049 C C . ARG A 1 132 ? 10.416 23.815 -2.382 1.00 42.84 132 ARG A C 1
ATOM 1051 O O . ARG A 1 132 ? 9.862 24.695 -1.733 1.00 42.84 132 ARG A O 1
ATOM 1058 N N . GLU A 1 133 ? 11.086 24.094 -3.501 1.00 42.66 133 GLU A N 1
ATOM 1059 C CA . GLU A 1 133 ? 11.042 25.422 -4.117 1.00 42.66 133 GLU A CA 1
ATOM 1060 C C . GLU A 1 133 ? 10.062 25.458 -5.289 1.00 42.66 133 GLU A C 1
ATOM 1062 O O . GLU A 1 133 ? 10.084 24.644 -6.212 1.00 42.66 133 GLU A O 1
ATOM 1067 N N . LYS A 1 134 ? 9.154 26.428 -5.171 1.00 43.81 134 LYS A N 1
ATOM 1068 C CA . LYS A 1 134 ? 8.044 26.796 -6.051 1.00 43.81 134 LYS A CA 1
ATOM 1069 C C . LYS A 1 134 ? 8.412 26.719 -7.538 1.00 43.81 134 LYS A C 1
ATOM 1071 O O . LYS A 1 134 ? 8.840 27.709 -8.128 1.00 43.81 134 LYS A O 1
ATOM 1076 N N . THR A 1 135 ? 8.135 25.593 -8.186 1.00 45.34 135 THR A N 1
ATOM 1077 C CA . THR A 1 135 ? 8.050 25.560 -9.648 1.00 45.34 135 THR A CA 1
ATOM 1078 C C . THR A 1 135 ? 6.698 26.145 -10.056 1.00 45.34 135 THR A C 1
ATOM 1080 O O . THR A 1 135 ? 5.652 25.536 -9.862 1.00 45.34 135 THR A O 1
ATOM 1083 N N . LYS A 1 136 ? 6.709 27.368 -10.600 1.00 47.94 136 LYS A N 1
ATOM 1084 C CA . LYS A 1 136 ? 5.558 27.997 -11.278 1.00 47.94 136 LYS A CA 1
ATOM 1085 C C . LYS A 1 136 ? 5.339 27.364 -12.667 1.00 47.94 136 LYS A C 1
ATOM 1087 O O . LYS A 1 136 ? 5.377 28.060 -13.675 1.00 47.94 136 LYS A O 1
ATOM 1092 N N . GLY A 1 137 ? 5.208 26.043 -12.729 1.00 58.00 137 GLY A N 1
ATOM 1093 C CA . GLY A 1 137 ? 4.882 25.291 -13.945 1.00 58.00 137 GLY A CA 1
ATOM 1094 C C . GLY A 1 137 ? 3.556 24.563 -13.773 1.00 58.00 137 GLY A C 1
ATOM 1095 O O . GLY A 1 137 ? 3.081 24.436 -12.643 1.00 58.00 137 GLY A O 1
ATOM 1096 N N . ASP A 1 138 ? 2.953 24.089 -14.868 1.00 61.88 138 ASP A N 1
ATOM 1097 C CA . ASP A 1 138 ? 1.778 23.230 -14.732 1.00 61.88 138 ASP A CA 1
ATOM 1098 C C . ASP A 1 138 ? 2.138 21.980 -13.913 1.00 61.88 138 ASP A C 1
ATOM 1100 O O . ASP A 1 138 ? 3.287 21.515 -13.866 1.00 61.88 138 ASP A O 1
ATOM 1104 N N . GLU A 1 139 ? 1.148 21.472 -13.190 1.00 55.50 139 GLU A N 1
ATOM 1105 C CA . GLU A 1 139 ? 1.366 20.408 -12.223 1.00 55.50 139 GLU A CA 1
ATOM 1106 C C . GLU A 1 139 ? 1.927 19.144 -12.892 1.00 55.50 139 GLU A C 1
ATOM 1108 O O . GLU A 1 139 ? 2.739 18.434 -12.303 1.00 55.50 139 GLU A O 1
ATOM 1113 N N . PHE A 1 140 ? 1.563 18.908 -14.153 1.00 46.53 140 PHE A N 1
ATOM 1114 C CA . PHE A 1 140 ? 2.006 17.782 -14.965 1.00 46.53 140 PHE A CA 1
ATOM 1115 C C . PHE A 1 140 ? 3.508 17.835 -15.288 1.00 46.53 140 PHE A C 1
ATOM 1117 O O . PHE A 1 140 ? 4.206 16.824 -15.192 1.00 46.53 140 PHE A O 1
ATOM 1124 N N . THR A 1 141 ? 4.045 19.017 -15.577 1.00 51.62 141 THR A N 1
ATOM 1125 C CA . THR A 1 141 ? 5.464 19.250 -15.871 1.00 51.62 141 THR A CA 1
ATOM 1126 C C . THR A 1 141 ? 6.306 19.103 -14.609 1.00 51.62 141 THR A C 1
ATOM 1128 O O . THR A 1 141 ? 7.326 18.410 -14.612 1.00 51.62 141 THR A O 1
ATOM 1131 N N . ALA A 1 142 ? 5.847 19.673 -13.491 1.00 55.75 142 ALA A N 1
ATOM 1132 C CA . ALA A 1 142 ? 6.501 19.503 -12.194 1.00 55.75 142 ALA A CA 1
ATOM 1133 C C . ALA A 1 142 ? 6.449 18.040 -11.704 1.00 55.75 142 ALA A C 1
ATOM 1135 O O . ALA A 1 142 ? 7.361 17.574 -11.016 1.00 55.75 142 ALA A O 1
ATOM 1136 N N . ARG A 1 143 ? 5.393 17.294 -12.054 1.00 56.03 143 ARG A N 1
ATOM 1137 C CA . ARG A 1 143 ? 5.248 15.855 -11.765 1.00 56.03 143 ARG A CA 1
ATOM 1138 C C . ARG A 1 143 ? 6.168 15.001 -12.640 1.00 56.03 143 ARG A C 1
ATOM 1140 O O . ARG A 1 143 ? 6.913 14.184 -12.107 1.00 56.03 143 ARG A O 1
ATOM 1147 N N . THR A 1 144 ? 6.208 15.250 -13.947 1.00 51.00 144 THR A N 1
ATOM 1148 C CA . THR A 1 144 ? 7.100 14.554 -14.891 1.00 51.00 144 THR A CA 1
ATOM 1149 C C . THR A 1 144 ? 8.568 14.795 -14.547 1.00 51.00 144 THR A C 1
ATOM 1151 O O . THR A 1 144 ? 9.376 13.868 -14.567 1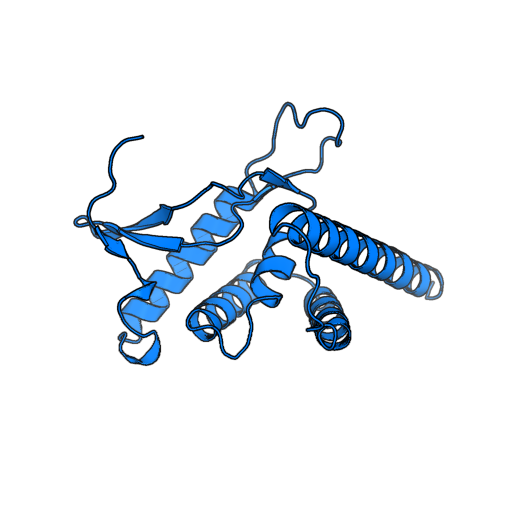.00 51.00 144 THR A O 1
ATOM 1154 N N . ALA A 1 145 ? 8.922 16.021 -14.152 1.00 55.78 145 ALA A N 1
ATOM 1155 C CA . ALA A 1 145 ? 10.262 16.347 -13.679 1.00 55.78 145 ALA A CA 1
ATOM 1156 C C . ALA A 1 145 ? 10.627 15.577 -12.401 1.00 55.78 145 ALA A C 1
ATOM 1158 O O . ALA A 1 145 ? 11.743 15.072 -12.306 1.00 55.78 145 ALA A O 1
ATOM 1159 N N . ARG A 1 146 ? 9.689 15.423 -11.454 1.00 58.81 146 ARG A N 1
ATOM 1160 C CA . ARG A 1 146 ? 9.896 14.633 -10.230 1.00 58.81 146 ARG A CA 1
ATOM 1161 C C . ARG A 1 146 ? 10.092 13.151 -10.529 1.00 58.81 146 ARG A C 1
ATOM 1163 O O . ARG A 1 146 ? 11.081 12.591 -10.074 1.00 58.81 146 ARG A O 1
ATOM 1170 N N . VAL A 1 147 ? 9.235 12.540 -11.349 1.00 53.12 147 VAL A N 1
ATOM 1171 C CA . VAL A 1 147 ? 9.3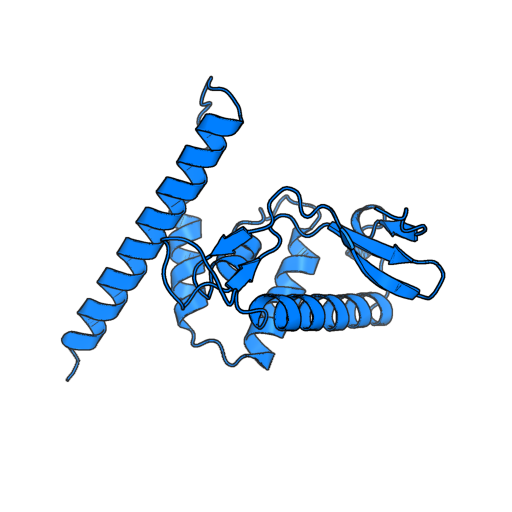73 11.126 -11.748 1.00 53.12 147 VAL A CA 1
ATOM 1172 C C . VAL A 1 147 ? 10.675 10.891 -12.522 1.00 53.12 147 VAL A C 1
ATOM 1174 O O . VAL A 1 147 ? 11.397 9.942 -12.229 1.00 53.12 147 VAL A O 1
ATOM 1177 N N . ASN A 1 148 ? 11.041 11.785 -13.447 1.00 50.75 148 ASN A N 1
ATOM 1178 C CA . ASN A 1 148 ? 12.302 11.685 -14.188 1.00 50.75 148 ASN A CA 1
ATOM 1179 C C . ASN A 1 148 ? 13.530 11.873 -13.294 1.00 50.75 148 ASN A C 1
ATOM 1181 O O . ASN A 1 148 ? 14.530 11.179 -13.469 1.00 50.75 148 ASN A O 1
ATOM 1185 N N . MET A 1 149 ? 13.481 12.802 -12.341 1.00 57.59 149 MET A N 1
ATOM 1186 C CA . MET A 1 149 ? 14.571 13.028 -11.393 1.00 57.59 149 MET A CA 1
ATOM 1187 C C . MET A 1 149 ? 14.722 11.840 -10.444 1.00 57.59 149 MET A C 1
ATOM 1189 O O . MET A 1 149 ? 15.838 11.385 -10.210 1.00 57.59 149 MET A O 1
ATOM 1193 N N . PHE A 1 150 ? 13.605 11.287 -9.978 1.00 59.28 150 PHE A N 1
ATOM 1194 C CA . PHE A 1 150 ? 13.567 10.094 -9.147 1.00 59.28 150 PHE A CA 1
ATOM 1195 C C . PHE A 1 150 ? 14.110 8.870 -9.879 1.00 59.28 150 PHE A C 1
ATOM 1197 O O . PHE A 1 150 ? 14.983 8.180 -9.367 1.00 59.28 150 PHE A O 1
ATOM 1204 N N . SER A 1 151 ? 13.664 8.652 -11.117 1.00 52.50 151 SER A N 1
ATOM 1205 C CA . SER A 1 151 ? 14.154 7.586 -11.990 1.00 52.50 151 SER A CA 1
ATOM 1206 C C . SER A 1 151 ? 15.658 7.723 -12.266 1.00 52.50 151 SER A C 1
ATOM 1208 O O . SER A 1 151 ? 16.395 6.739 -12.189 1.00 52.50 151 SER A O 1
ATOM 1210 N N . LYS A 1 152 ? 16.160 8.949 -12.484 1.00 52.72 152 LYS A N 1
ATOM 1211 C CA . LYS A 1 152 ? 17.601 9.222 -12.639 1.00 52.72 152 LYS A CA 1
ATOM 1212 C C . LYS A 1 152 ? 18.391 8.977 -11.352 1.00 52.72 152 LYS A C 1
ATOM 1214 O O . LYS A 1 152 ? 19.445 8.350 -11.413 1.00 52.72 152 LYS A O 1
ATOM 1219 N N . ALA A 1 153 ? 17.897 9.431 -10.201 1.00 56.00 153 ALA A N 1
ATOM 1220 C CA . ALA A 1 153 ? 18.542 9.206 -8.907 1.00 56.00 153 ALA A CA 1
ATOM 1221 C C . ALA A 1 153 ? 18.570 7.712 -8.547 1.00 56.00 153 ALA A C 1
ATOM 1223 O O . ALA A 1 153 ? 19.602 7.196 -8.128 1.00 56.00 153 ALA A O 1
ATOM 1224 N N . PHE A 1 154 ? 17.470 7.002 -8.797 1.00 57.66 154 PHE A N 1
ATOM 1225 C CA . PHE A 1 154 ? 17.351 5.557 -8.628 1.00 57.66 154 PHE A CA 1
ATOM 1226 C C . PHE A 1 154 ? 18.313 4.794 -9.547 1.00 57.66 154 PHE A C 1
ATOM 1228 O O . PHE A 1 154 ? 19.042 3.916 -9.088 1.00 57.66 154 PHE A O 1
ATOM 1235 N N . SER A 1 155 ? 18.392 5.184 -10.824 1.00 50.59 155 SER A N 1
ATOM 1236 C CA . SER A 1 155 ? 19.333 4.605 -11.792 1.00 50.59 155 SER A CA 1
ATOM 1237 C C . SER A 1 155 ? 20.790 4.828 -11.379 1.00 50.59 155 SER A C 1
ATOM 1239 O O . SER A 1 155 ? 21.602 3.913 -11.488 1.00 50.59 155 SER A O 1
ATOM 1241 N N . LEU A 1 156 ? 21.129 6.013 -10.856 1.00 50.44 156 LEU A N 1
ATOM 1242 C CA . LEU A 1 156 ? 22.467 6.322 -10.339 1.00 50.44 156 LEU A CA 1
ATOM 1243 C C . LEU A 1 156 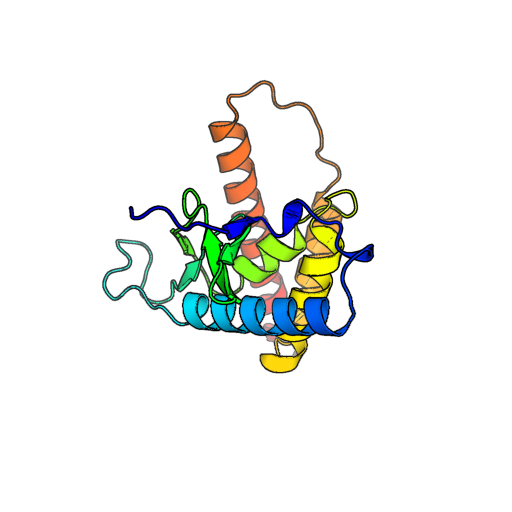? 22.799 5.531 -9.068 1.00 50.44 156 LEU A C 1
ATOM 1245 O O . LEU A 1 156 ? 23.919 5.043 -8.941 1.00 50.44 156 LEU A O 1
ATOM 1249 N N . LEU A 1 157 ? 21.838 5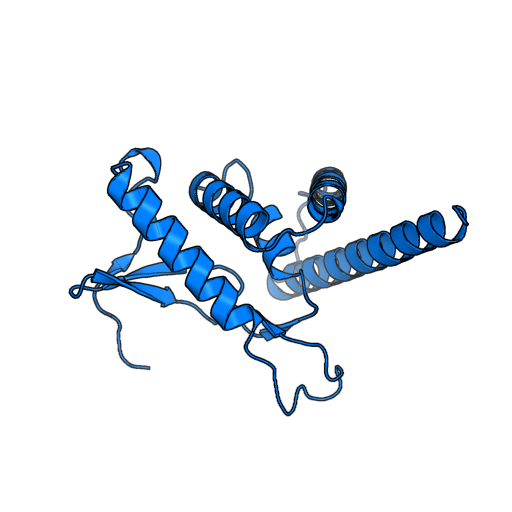.353 -8.158 1.00 53.59 157 LEU A N 1
ATOM 1250 C CA . LEU A 1 157 ? 21.996 4.532 -6.951 1.00 53.59 157 LEU A CA 1
ATOM 1251 C C . LEU A 1 157 ? 22.191 3.050 -7.285 1.00 53.59 157 LEU A C 1
ATOM 1253 O O . LEU A 1 157 ? 23.051 2.403 -6.687 1.00 53.59 157 LEU A O 1
ATOM 1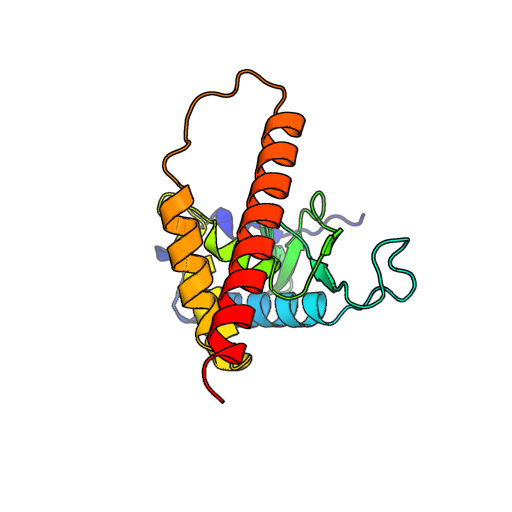257 N N . LEU A 1 158 ? 21.458 2.525 -8.270 1.00 52.31 158 LEU A N 1
ATOM 1258 C CA . LEU A 1 158 ? 21.671 1.174 -8.790 1.00 52.31 158 LEU A CA 1
ATOM 1259 C C . LEU A 1 158 ? 23.055 1.030 -9.437 1.00 52.31 158 LEU A C 1
ATOM 1261 O O . LEU A 1 158 ? 23.775 0.086 -9.113 1.00 52.31 158 LEU A O 1
ATOM 1265 N N . LEU A 1 159 ? 23.469 1.985 -10.281 1.00 49.47 159 LEU A N 1
ATOM 1266 C CA . LEU A 1 159 ? 24.794 1.968 -10.914 1.00 49.47 159 LEU A CA 1
ATOM 1267 C C . LEU A 1 159 ? 25.928 2.010 -9.879 1.00 49.47 159 LEU A C 1
ATOM 1269 O O . LEU A 1 159 ? 26.920 1.293 -10.007 1.00 49.47 159 LEU A O 1
ATOM 1273 N N . TYR A 1 160 ? 25.785 2.848 -8.850 1.00 45.09 160 TYR A N 1
ATOM 1274 C CA . TYR A 1 160 ? 26.794 3.012 -7.807 1.00 45.09 160 TYR A CA 1
ATOM 1275 C C . TYR A 1 160 ? 26.858 1.786 -6.888 1.00 45.09 160 TYR A C 1
ATOM 1277 O O . TYR A 1 160 ? 27.942 1.271 -6.619 1.00 45.09 160 TYR A O 1
ATOM 1285 N N . GLY A 1 161 ? 25.701 1.248 -6.488 1.00 47.62 161 GLY A N 1
ATOM 1286 C CA . GLY A 1 161 ? 25.618 0.017 -5.700 1.00 47.62 161 GLY A CA 1
ATOM 1287 C C . GLY A 1 161 ? 26.194 -1.205 -6.424 1.00 47.62 161 GLY A C 1
ATOM 1288 O O . GLY A 1 161 ? 26.836 -2.042 -5.795 1.00 47.62 161 GLY A O 1
ATOM 1289 N N . MET A 1 162 ? 26.036 -1.296 -7.750 1.00 44.28 162 MET A N 1
ATOM 1290 C CA . MET A 1 162 ? 26.653 -2.357 -8.559 1.00 44.28 162 MET A CA 1
ATOM 1291 C C . MET A 1 162 ? 28.174 -2.200 -8.707 1.00 44.28 162 MET A C 1
ATOM 1293 O O . MET A 1 162 ? 28.887 -3.200 -8.756 1.00 44.28 162 MET A O 1
ATOM 1297 N N . LYS A 1 163 ? 28.691 -0.966 -8.741 1.00 44.69 163 LYS A N 1
ATOM 1298 C CA . LYS A 1 163 ? 30.132 -0.692 -8.867 1.00 44.69 163 LYS A CA 1
ATOM 1299 C C . LYS A 1 163 ? 30.918 -1.032 -7.598 1.00 44.69 163 LYS A C 1
ATOM 1301 O O . LYS A 1 163 ? 32.040 -1.521 -7.697 1.00 44.69 163 LYS A O 1
ATOM 1306 N N . GLU A 1 164 ? 30.327 -0.820 -6.426 1.00 42.34 164 GLU A N 1
ATOM 1307 C CA . GLU A 1 164 ? 30.923 -1.215 -5.141 1.00 42.34 164 GLU A CA 1
ATOM 1308 C C . GLU A 1 164 ? 30.940 -2.745 -4.963 1.00 42.34 164 GLU A C 1
ATOM 1310 O O . GLU A 1 164 ? 31.902 -3.298 -4.437 1.00 42.34 164 GLU A O 1
ATOM 1315 N N . LEU A 1 165 ? 29.945 -3.460 -5.504 1.00 43.69 165 LEU A N 1
ATOM 1316 C CA . LEU A 1 165 ? 29.924 -4.930 -5.517 1.00 43.69 165 LEU A CA 1
ATOM 1317 C C . LEU A 1 165 ? 30.989 -5.546 -6.441 1.00 43.69 165 LEU A C 1
ATOM 1319 O O . LEU A 1 165 ? 31.481 -6.630 -6.153 1.00 43.69 165 LEU A O 1
ATOM 1323 N N . GLY A 1 166 ? 31.382 -4.853 -7.514 1.00 41.22 166 GLY A N 1
ATOM 1324 C CA . GLY A 1 166 ? 32.465 -5.285 -8.410 1.00 41.22 166 GLY A CA 1
ATOM 1325 C C . GLY A 1 166 ? 33.882 -5.005 -7.890 1.00 41.22 166 GLY A C 1
ATOM 1326 O O . GLY A 1 166 ? 34.850 -5.370 -8.549 1.00 41.22 166 GLY A O 1
ATOM 1327 N N . ARG A 1 167 ? 34.022 -4.337 -6.738 1.00 45.91 167 ARG A N 1
ATOM 1328 C CA . ARG A 1 167 ? 35.314 -4.063 -6.079 1.00 45.91 167 ARG A CA 1
ATOM 1329 C C . ARG A 1 167 ? 35.591 -4.973 -4.878 1.00 45.91 167 ARG A C 1
ATOM 1331 O O . ARG A 1 167 ? 36.650 -4.852 -4.271 1.00 45.91 167 ARG A O 1
ATOM 1338 N N . GLY A 1 168 ? 34.647 -5.852 -4.538 1.00 44.78 168 GLY A N 1
ATOM 1339 C CA . GLY A 1 168 ? 34.699 -6.745 -3.378 1.00 44.78 168 GLY A CA 1
ATOM 1340 C C . GLY A 1 168 ? 34.855 -8.233 -3.708 1.00 44.78 168 GLY A C 1
ATOM 1341 O O . GLY A 1 168 ? 34.442 -9.055 -2.893 1.00 44.78 168 GLY A O 1
ATOM 1342 N N . THR A 1 169 ? 35.404 -8.581 -4.874 1.00 39.84 169 THR A N 1
ATOM 1343 C CA . THR A 1 169 ? 35.797 -9.955 -5.245 1.00 39.84 169 THR A CA 1
ATOM 1344 C C . THR A 1 169 ? 37.236 -9.984 -5.714 1.00 39.84 169 THR A C 1
ATOM 1346 O O . THR A 1 169 ? 37.542 -9.160 -6.606 1.00 39.84 169 THR A O 1
#

Secondary structure (DSSP, 8-state):
-----EEETTSS-GGGS-HHHHHHHHHHHHHHHHHHHH-B-SS-GGG-TT-EEE-SS-EEEEETTS-EEEE-GGG-EEE-TTHHHHHHHTS-TTSTTHHHHHHHHHHHHHHHT--THHHHHHHHHHHH--------S-HHHHHHHHHHHHHHHHHHHHHHHHHHHTT--

Organism: NCBI:txid1450172